Protein AF-A0A7V9PU23-F1 (afdb_monomer_lite)

Sequence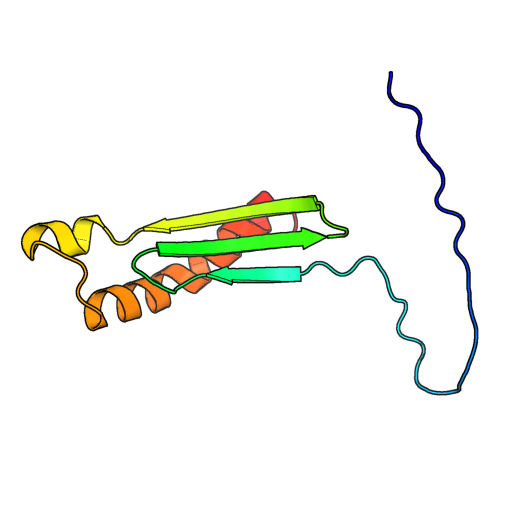 (92 aa):
MVQPRGADRATTSRGSRGTYRVGVAVVLGIETSCDETGVGLVADGVLLGDALASSVDEHVRFGGVIPEIAARAHLEALGPTVDAALADAGLA

pLDDT: mean 80.99, std 20.3, range [31.7, 98.62]

Structure (m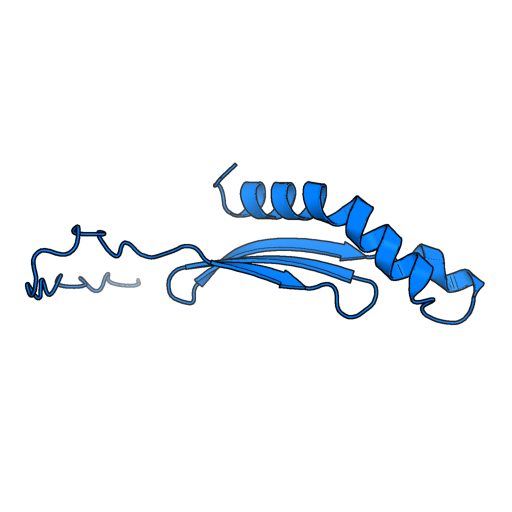mCIF, N/CA/C/O backbone):
data_AF-A0A7V9PU23-F1
#
_entry.id   AF-A0A7V9PU23-F1
#
loop_
_atom_site.group_PDB
_atom_site.id
_atom_site.type_symbol
_atom_site.label_atom_id
_atom_site.label_alt_id
_atom_site.label_comp_id
_atom_site.label_asym_id
_atom_site.label_entity_id
_atom_site.label_seq_id
_atom_site.pdbx_PDB_ins_code
_atom_site.Cartn_x
_atom_site.Cartn_y
_atom_site.Cartn_z
_atom_site.occupancy
_atom_site.B_iso_or_equiv
_atom_site.auth_seq_id
_atom_site.auth_comp_id
_atom_site.auth_asym_id
_atom_site.auth_atom_id
_atom_site.pdbx_PDB_model_num
ATOM 1 N N . MET A 1 1 ? -30.493 11.793 7.737 1.00 37.28 1 MET A N 1
ATOM 2 C CA . MET A 1 1 ? -30.950 11.542 9.120 1.00 37.28 1 MET A CA 1
ATOM 3 C C . MET A 1 1 ? -30.572 10.112 9.470 1.00 37.28 1 MET A C 1
ATOM 5 O O . MET A 1 1 ? -31.295 9.194 9.119 1.00 37.28 1 MET A O 1
ATOM 9 N N . VAL A 1 2 ? -29.387 9.918 10.046 1.00 33.91 2 VAL A N 1
ATOM 10 C CA . VAL A 1 2 ? -28.891 8.604 10.479 1.00 33.91 2 VAL A CA 1
ATOM 11 C C . VAL A 1 2 ? -28.771 8.683 11.994 1.00 33.91 2 VAL A C 1
ATOM 13 O O . VAL A 1 2 ? -28.059 9.536 12.513 1.00 33.91 2 VAL A O 1
ATOM 16 N N . GLN A 1 3 ? -29.566 7.877 12.693 1.00 31.70 3 GLN A N 1
ATOM 17 C CA . GLN A 1 3 ? -29.553 7.801 14.152 1.00 31.70 3 GLN A CA 1
ATOM 18 C C . GLN A 1 3 ? -28.329 7.004 14.629 1.00 31.70 3 GLN A C 1
ATOM 20 O O . GLN A 1 3 ? -27.954 6.032 13.968 1.00 31.70 3 GLN A O 1
ATOM 25 N N . PRO A 1 4 ? -27.730 7.350 15.782 1.00 38.94 4 PRO A N 1
ATOM 26 C CA . PRO A 1 4 ? -26.625 6.585 16.337 1.00 38.94 4 PRO A CA 1
ATOM 27 C C . PRO A 1 4 ? -27.156 5.299 16.984 1.00 38.94 4 PRO A C 1
ATOM 29 O O . PRO A 1 4 ? -28.151 5.324 17.710 1.00 38.94 4 PRO A O 1
ATOM 32 N N . ARG A 1 5 ? -26.481 4.167 16.755 1.00 41.75 5 ARG A N 1
ATOM 33 C CA . ARG A 1 5 ? -26.678 2.953 17.557 1.00 41.75 5 ARG A CA 1
ATOM 34 C C . ARG A 1 5 ? -25.600 2.911 18.632 1.00 41.75 5 ARG A C 1
ATOM 36 O O . ARG A 1 5 ? -24.417 2.838 18.322 1.00 41.75 5 ARG A O 1
ATOM 43 N N . GLY A 1 6 ? -26.027 2.988 19.889 1.00 42.75 6 GLY A N 1
ATOM 44 C CA . GLY A 1 6 ? -25.167 2.738 21.037 1.00 42.75 6 GLY A CA 1
ATOM 45 C C . GLY A 1 6 ? -24.685 1.290 21.030 1.00 42.75 6 GLY A C 1
ATOM 46 O O . GLY A 1 6 ? -25.491 0.369 20.902 1.00 42.75 6 GLY A O 1
ATOM 47 N N . ALA A 1 7 ? -23.376 1.102 21.164 1.00 49.41 7 ALA A N 1
ATOM 48 C CA . ALA A 1 7 ? -22.777 -0.191 21.449 1.00 49.41 7 ALA A CA 1
ATOM 49 C C . ALA A 1 7 ? -22.548 -0.285 22.962 1.00 49.41 7 ALA A C 1
ATOM 51 O O . ALA A 1 7 ? -21.649 0.350 23.519 1.00 49.41 7 ALA A O 1
ATOM 52 N N . ASP A 1 8 ? -23.422 -1.040 23.621 1.00 42.25 8 ASP A N 1
ATOM 53 C CA . ASP A 1 8 ? -23.293 -1.428 25.019 1.00 42.25 8 ASP A CA 1
ATOM 54 C C . ASP A 1 8 ? -22.047 -2.316 25.195 1.00 42.25 8 ASP A C 1
ATOM 56 O O . ASP A 1 8 ? -21.824 -3.271 24.445 1.00 42.25 8 ASP A O 1
ATOM 60 N N . ARG A 1 9 ? -21.185 -1.956 26.149 1.00 50.25 9 ARG A N 1
ATOM 61 C CA . ARG A 1 9 ? -19.879 -2.591 26.369 1.00 50.25 9 ARG A CA 1
ATOM 62 C C . ARG A 1 9 ? -20.045 -3.804 27.278 1.00 50.25 9 ARG A C 1
ATOM 64 O O . ARG A 1 9 ? -19.997 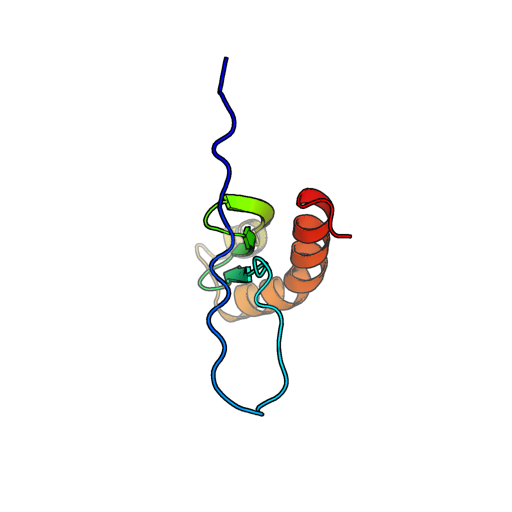-3.678 28.501 1.00 50.25 9 ARG A O 1
ATOM 71 N N . ALA A 1 10 ? -20.142 -4.995 26.694 1.00 43.28 10 ALA A N 1
ATOM 72 C CA . ALA A 1 10 ? -20.063 -6.238 27.453 1.00 43.28 10 ALA A CA 1
ATOM 73 C C . ALA A 1 10 ? -18.630 -6.460 27.984 1.00 43.28 10 ALA A C 1
ATOM 75 O O . ALA A 1 10 ? -17.717 -6.843 27.255 1.00 43.28 10 ALA A O 1
ATOM 76 N N . THR A 1 11 ? -18.430 -6.214 29.280 1.00 49.97 11 THR A N 1
ATOM 77 C CA . THR A 1 11 ? -17.216 -6.588 30.017 1.00 49.97 11 THR A CA 1
ATOM 78 C C . THR A 1 11 ? -17.339 -8.046 30.455 1.00 49.97 11 THR A C 1
ATOM 80 O O . THR A 1 11 ? -18.089 -8.351 31.378 1.00 49.97 11 THR A O 1
ATOM 83 N N . THR A 1 12 ? -16.592 -8.959 29.833 1.00 47.06 12 THR A N 1
ATOM 84 C CA . THR A 1 12 ? -16.417 -10.326 30.350 1.00 47.06 12 THR A CA 1
ATOM 85 C C . THR A 1 12 ? -15.053 -10.461 31.015 1.00 47.06 12 THR A C 1
ATOM 87 O O . THR A 1 12 ? -14.017 -10.481 30.355 1.00 47.06 12 THR A O 1
ATOM 90 N N . SER A 1 13 ? -15.054 -10.563 32.343 1.00 60.78 13 SER A N 1
ATOM 91 C CA . SER A 1 13 ? -13.879 -10.838 33.167 1.00 60.78 13 SER A CA 1
ATOM 92 C C . SER A 1 13 ? -13.551 -12.335 33.191 1.00 60.78 13 SER A C 1
ATOM 94 O O . SER A 1 13 ? -14.370 -13.132 33.663 1.00 60.78 13 SER A O 1
ATOM 96 N N . ARG A 1 14 ? -12.339 -12.732 32.778 1.00 53.66 14 ARG A N 1
ATOM 97 C CA . ARG A 1 14 ? -11.739 -14.000 33.230 1.00 53.66 14 ARG A CA 1
ATOM 98 C C . ARG A 1 14 ? -10.204 -14.018 33.084 1.00 53.66 14 ARG A C 1
ATOM 100 O O . ARG A 1 14 ? -9.689 -14.096 31.977 1.00 53.66 14 ARG A O 1
ATOM 107 N N . GLY A 1 15 ? -9.499 -14.035 34.224 1.00 48.62 15 GLY A N 1
ATOM 108 C CA . GLY A 1 15 ? -8.090 -14.450 34.359 1.00 48.62 15 GLY A CA 1
ATOM 109 C C . GLY A 1 15 ? -7.064 -13.324 34.551 1.00 48.62 15 GLY A C 1
ATOM 110 O O . GLY A 1 15 ? -7.038 -12.367 33.792 1.00 48.62 15 GLY A O 1
ATOM 111 N N . SER A 1 16 ? -6.171 -13.475 35.535 1.00 59.25 16 SER A N 1
ATOM 112 C CA . SER A 1 16 ? -5.073 -12.564 35.915 1.00 59.25 16 SER A CA 1
ATOM 113 C C . SER A 1 16 ? -3.903 -12.492 34.913 1.00 59.25 16 SER A C 1
ATOM 115 O O . SER A 1 16 ? -2.750 -12.306 35.298 1.00 59.25 16 SER A O 1
ATOM 117 N N . ARG A 1 17 ? -4.179 -12.623 33.613 1.00 60.41 17 ARG A N 1
ATOM 118 C CA . ARG A 1 17 ? -3.241 -12.243 32.550 1.00 60.41 17 ARG A CA 1
ATOM 119 C C . ARG A 1 17 ? -3.533 -10.786 32.205 1.00 60.41 17 ARG A C 1
ATOM 121 O O . ARG A 1 17 ? -4.698 -10.446 32.035 1.00 60.41 17 ARG A O 1
ATOM 128 N N . GLY A 1 18 ? -2.498 -9.942 32.197 1.00 56.03 18 GLY A N 1
ATOM 129 C CA . GLY A 1 18 ? -2.598 -8.480 32.105 1.00 56.03 18 GLY A CA 1
ATOM 130 C C . GLY A 1 18 ? -3.737 -7.998 31.204 1.00 56.03 18 GLY A C 1
ATOM 131 O O . GLY A 1 18 ? -3.864 -8.422 30.058 1.00 56.03 18 GLY A O 1
ATOM 132 N N . THR A 1 19 ? -4.594 -7.140 31.752 1.00 54.03 19 THR A N 1
ATOM 133 C CA . THR A 1 19 ? -5.784 -6.624 31.077 1.00 54.03 19 THR A CA 1
ATOM 134 C C . THR A 1 19 ? -5.377 -5.703 29.928 1.00 54.03 19 THR A C 1
ATOM 136 O O . THR A 1 19 ? -5.219 -4.499 30.124 1.00 54.03 19 THR A O 1
ATOM 139 N N . TYR A 1 20 ? -5.218 -6.245 28.722 1.00 62.06 20 TYR A N 1
ATOM 140 C CA . TYR A 1 20 ? -5.241 -5.425 27.517 1.00 62.06 20 TYR A CA 1
ATOM 141 C C . TYR A 1 20 ? -6.690 -5.010 27.275 1.00 62.06 20 TYR A C 1
ATOM 143 O O . TYR A 1 20 ? -7.571 -5.849 27.077 1.00 62.06 20 TYR A O 1
ATOM 151 N N . ARG A 1 21 ? -6.961 -3.703 27.333 1.00 64.81 21 ARG A N 1
ATOM 152 C CA . ARG A 1 21 ? -8.209 -3.164 26.793 1.00 64.81 21 ARG A CA 1
ATOM 153 C C . ARG A 1 21 ? -8.191 -3.449 25.298 1.00 64.81 21 ARG A C 1
ATOM 155 O O . ARG A 1 21 ? -7.373 -2.870 24.592 1.00 64.81 21 ARG A O 1
ATOM 162 N N . VAL A 1 22 ? -9.082 -4.316 24.825 1.00 61.69 22 VAL A N 1
ATOM 163 C CA . VAL A 1 22 ? -9.333 -4.447 23.387 1.00 61.69 22 VAL A CA 1
ATOM 164 C C . VAL A 1 22 ? -10.145 -3.218 22.984 1.00 61.69 22 VAL A C 1
ATOM 166 O O . VAL A 1 22 ? -11.373 -3.227 22.987 1.00 61.69 22 VAL A O 1
ATOM 169 N N . GLY A 1 23 ? -9.447 -2.099 22.781 1.00 73.56 23 GLY A N 1
ATOM 170 C CA . GLY A 1 23 ? -9.979 -1.007 21.975 1.00 73.56 23 GLY A CA 1
ATOM 171 C C . GLY A 1 23 ? -10.155 -1.487 20.536 1.00 73.56 23 GLY A C 1
ATOM 172 O O . GLY A 1 23 ? -9.647 -2.549 20.170 1.00 73.56 23 GLY A O 1
ATOM 173 N N . VAL A 1 24 ? -10.872 -0.718 19.718 1.00 83.56 24 VAL A N 1
ATOM 174 C CA . VAL A 1 24 ? -10.897 -0.984 18.277 1.00 83.56 24 VAL A CA 1
ATOM 175 C C . VAL A 1 24 ? -9.459 -0.855 17.775 1.00 83.56 24 VAL A C 1
ATOM 177 O O . VAL A 1 24 ? -8.876 0.226 17.839 1.00 83.56 24 VAL A O 1
ATOM 180 N N . ALA A 1 25 ? -8.864 -1.975 17.371 1.00 91.44 25 ALA A N 1
ATOM 181 C CA . ALA A 1 25 ? -7.511 -1.994 16.846 1.00 91.44 25 ALA A CA 1
ATOM 182 C C . ALA A 1 25 ? -7.520 -1.433 15.424 1.00 91.44 25 ALA A C 1
ATOM 184 O O . ALA A 1 25 ? -8.356 -1.824 14.608 1.00 91.44 25 ALA A O 1
ATOM 185 N N . VAL A 1 26 ? -6.576 -0.540 15.140 1.00 95.75 26 VAL A N 1
ATOM 186 C CA . VAL A 1 26 ? -6.258 -0.146 13.769 1.00 95.75 26 VAL A CA 1
ATOM 187 C C . VAL A 1 26 ? -5.318 -1.202 13.195 1.00 95.75 26 VAL A C 1
ATOM 189 O O . VAL A 1 26 ? -4.311 -1.547 13.814 1.00 95.75 26 VAL A O 1
ATOM 192 N N . VAL A 1 27 ? -5.664 -1.732 12.029 1.00 97.12 27 VAL A N 1
ATOM 193 C CA . VAL A 1 27 ? -4.875 -2.704 11.275 1.00 97.12 27 VAL A CA 1
ATOM 194 C C . VAL A 1 27 ? -4.216 -1.984 10.108 1.00 97.12 27 VAL A C 1
ATOM 196 O O . VAL A 1 27 ? -4.910 -1.361 9.312 1.00 97.12 27 VAL A O 1
ATOM 199 N N . LEU A 1 28 ? -2.893 -2.096 10.001 1.00 97.81 28 LEU A N 1
ATOM 200 C CA . LEU A 1 28 ? -2.114 -1.652 8.845 1.00 97.81 28 LEU A CA 1
ATOM 201 C C . LEU A 1 28 ? -1.954 -2.826 7.870 1.00 97.81 28 LEU A C 1
ATOM 203 O O . LEU A 1 28 ? -1.359 -3.845 8.223 1.00 97.81 28 LEU A O 1
ATOM 207 N N . GLY A 1 29 ? -2.489 -2.687 6.662 1.00 98.06 29 GLY A N 1
ATOM 208 C CA . GLY A 1 29 ? -2.260 -3.592 5.540 1.00 98.06 29 GLY A CA 1
ATOM 209 C C . GLY A 1 29 ? -1.182 -3.041 4.611 1.00 98.06 29 GLY A C 1
ATOM 210 O O . GLY A 1 29 ? -1.151 -1.840 4.356 1.00 98.06 29 GLY A O 1
ATOM 211 N N . ILE A 1 30 ? -0.320 -3.923 4.108 1.00 98.19 30 ILE A N 1
ATOM 212 C CA . ILE A 1 30 ? 0.700 -3.620 3.099 1.00 98.19 30 ILE A CA 1
ATOM 213 C C . ILE A 1 30 ? 0.503 -4.599 1.948 1.00 98.19 30 ILE A C 1
ATOM 215 O O . ILE A 1 30 ? 0.338 -5.797 2.191 1.00 98.19 30 ILE A O 1
ATOM 219 N N . GLU A 1 31 ? 0.549 -4.093 0.722 1.00 97.00 31 GLU A N 1
ATOM 220 C CA . GLU A 1 31 ? 0.550 -4.901 -0.490 1.00 97.00 31 GLU A CA 1
ATOM 221 C C . GLU A 1 31 ? 1.711 -4.507 -1.417 1.00 97.00 31 GLU A C 1
ATOM 223 O O . GLU A 1 31 ? 1.888 -3.334 -1.737 1.00 97.00 31 GLU A O 1
ATOM 228 N N . THR A 1 32 ? 2.507 -5.503 -1.811 1.00 95.81 32 THR A N 1
ATOM 229 C CA . THR A 1 32 ? 3.708 -5.429 -2.657 1.00 95.81 32 THR A CA 1
ATOM 230 C C . THR A 1 32 ? 3.881 -6.708 -3.502 1.00 95.81 32 THR A C 1
ATOM 232 O O . THR A 1 32 ? 4.975 -7.274 -3.564 1.00 95.81 32 THR A O 1
ATOM 235 N N . SER A 1 33 ? 2.798 -7.269 -4.055 1.00 93.56 33 SER A N 1
ATOM 236 C CA . SER A 1 33 ? 2.859 -8.534 -4.811 1.00 93.56 33 SER A CA 1
ATOM 237 C C . SER A 1 33 ? 3.341 -8.386 -6.260 1.00 93.56 33 SER A C 1
ATOM 239 O O . SER A 1 33 ? 3.893 -9.347 -6.802 1.00 93.56 33 SER A O 1
ATOM 241 N N . CYS A 1 34 ? 3.131 -7.218 -6.882 1.00 88.81 34 CYS A N 1
ATOM 242 C CA . CYS A 1 34 ? 3.466 -6.947 -8.284 1.00 88.81 34 CYS A CA 1
ATOM 243 C C . CYS A 1 34 ? 4.420 -5.750 -8.433 1.00 88.81 34 CYS A C 1
ATOM 245 O O . CYS A 1 34 ? 5.594 -5.883 -8.114 1.00 88.81 34 CYS A O 1
ATOM 247 N N . ASP A 1 35 ? 3.951 -4.615 -8.951 1.00 89.56 35 ASP A N 1
ATOM 248 C CA . ASP A 1 35 ? 4.736 -3.406 -9.246 1.00 89.56 35 ASP A CA 1
ATOM 249 C C . ASP A 1 35 ? 4.185 -2.153 -8.539 1.00 89.56 35 ASP A C 1
ATOM 251 O O . ASP A 1 35 ? 4.666 -1.032 -8.739 1.00 89.56 35 ASP A O 1
ATOM 255 N N . GLU A 1 36 ? 3.206 -2.352 -7.659 1.00 93.62 36 GLU A N 1
ATOM 256 C CA . GLU A 1 36 ? 2.598 -1.329 -6.817 1.00 93.62 36 GLU A CA 1
ATOM 257 C C . GLU A 1 36 ? 2.920 -1.576 -5.338 1.00 93.62 36 GLU A C 1
ATOM 259 O O . GLU A 1 36 ? 2.933 -2.712 -4.864 1.00 93.62 36 GLU A O 1
ATOM 264 N N . THR A 1 37 ? 3.156 -0.499 -4.594 1.00 97.06 37 THR A N 1
ATOM 265 C CA . THR A 1 37 ? 3.213 -0.499 -3.131 1.00 97.06 37 THR A CA 1
ATOM 266 C C . THR A 1 37 ? 1.954 0.166 -2.608 1.00 97.06 37 THR A C 1
ATOM 268 O O . THR A 1 37 ? 1.797 1.381 -2.726 1.00 97.06 37 THR A O 1
ATOM 271 N N . GLY A 1 38 ? 1.054 -0.634 -2.045 1.00 97.69 38 GLY A N 1
ATOM 272 C CA . GLY A 1 38 ? -0.186 -0.184 -1.425 1.00 97.69 38 GLY A CA 1
ATOM 273 C C . GLY A 1 38 ? -0.119 -0.271 0.095 1.00 97.69 38 GLY A C 1
ATOM 274 O O . GLY A 1 38 ? 0.403 -1.240 0.650 1.00 97.69 38 GLY A O 1
ATOM 275 N N . VAL A 1 39 ? -0.679 0.724 0.776 1.00 98.62 39 VAL A N 1
ATOM 276 C CA . VAL A 1 39 ? -0.854 0.728 2.231 1.00 98.62 39 VAL A CA 1
ATOM 277 C C . VAL A 1 39 ? -2.280 1.146 2.561 1.00 98.62 39 VAL A C 1
ATOM 279 O O . VAL A 1 39 ? -2.792 2.088 1.969 1.00 98.62 39 VAL A O 1
ATOM 282 N N . GLY A 1 40 ? -2.912 0.475 3.524 1.00 98.31 40 GLY A N 1
ATOM 283 C CA . GLY A 1 40 ? -4.240 0.846 4.016 1.00 98.31 40 GLY A CA 1
ATOM 284 C C . GLY A 1 40 ? -4.376 0.652 5.522 1.00 98.31 40 GLY A C 1
ATOM 285 O O . GLY A 1 40 ? -3.866 -0.323 6.075 1.00 98.31 40 GLY A O 1
ATOM 286 N N . LEU A 1 41 ? -5.082 1.561 6.192 1.00 98.44 41 LEU A N 1
ATOM 287 C CA . LEU A 1 41 ? -5.411 1.468 7.615 1.00 98.44 41 LEU A CA 1
ATOM 288 C C . LEU A 1 41 ? -6.899 1.186 7.795 1.00 98.44 41 LEU A C 1
ATOM 290 O O . LEU A 1 41 ? -7.734 1.933 7.299 1.00 98.44 41 LEU A O 1
ATOM 294 N N . VAL A 1 42 ? -7.247 0.131 8.530 1.00 97.88 42 VAL A N 1
ATOM 295 C CA . VAL A 1 42 ? -8.642 -0.282 8.753 1.00 97.88 42 VAL A CA 1
ATOM 296 C C . VAL A 1 42 ? -8.928 -0.428 10.242 1.00 97.88 42 VAL A C 1
ATOM 298 O O . VAL A 1 42 ? -8.146 -1.030 10.972 1.00 97.88 42 VAL A O 1
ATOM 301 N N . ALA A 1 43 ? -10.078 0.059 10.697 1.00 96.12 43 ALA A N 1
ATOM 302 C CA . ALA A 1 43 ? -10.590 -0.186 12.041 1.00 96.12 43 ALA A CA 1
ATOM 303 C C . ALA A 1 43 ? -12.071 -0.558 11.974 1.00 96.12 43 ALA A C 1
ATOM 305 O O . ALA A 1 43 ? -12.857 0.133 11.336 1.00 96.12 43 ALA A O 1
ATOM 306 N N . ASP A 1 44 ? -12.450 -1.661 12.624 1.00 93.88 44 ASP A N 1
ATOM 307 C CA . ASP A 1 44 ? -13.839 -2.155 12.661 1.00 93.88 44 ASP A CA 1
ATOM 308 C C . ASP A 1 44 ? -14.491 -2.290 11.265 1.00 93.88 44 ASP A C 1
ATOM 310 O O . ASP A 1 44 ? -15.654 -1.957 11.052 1.00 93.88 44 ASP A O 1
ATOM 314 N N . GLY A 1 45 ? -13.706 -2.733 10.275 1.00 93.81 45 GLY A N 1
ATOM 315 C CA . GLY A 1 45 ? -14.154 -2.878 8.884 1.00 93.81 45 GLY A CA 1
ATOM 316 C C . GLY A 1 45 ? -14.274 -1.566 8.098 1.00 93.81 45 GLY A C 1
ATOM 317 O O . GLY A 1 45 ? -14.721 -1.593 6.954 1.00 93.81 45 GLY A O 1
ATOM 318 N N . VAL A 1 46 ? -13.869 -0.434 8.677 1.00 96.00 46 VAL A N 1
ATOM 319 C CA . VAL A 1 46 ? -13.853 0.880 8.025 1.00 96.00 46 VAL A CA 1
ATOM 320 C C . VAL A 1 46 ? -12.432 1.227 7.597 1.00 96.00 46 VAL A C 1
ATOM 322 O O . VAL A 1 46 ? -11.519 1.193 8.421 1.00 96.00 46 VAL A O 1
ATOM 325 N N . LEU A 1 47 ? -12.255 1.581 6.322 1.00 97.25 47 LEU A N 1
ATOM 326 C CA . LEU A 1 47 ? -11.010 2.154 5.813 1.00 97.25 47 LEU A CA 1
ATOM 327 C C . LEU A 1 47 ? -10.849 3.573 6.369 1.00 97.25 47 LEU A C 1
ATOM 329 O O . LEU A 1 47 ? -11.727 4.415 6.187 1.00 97.25 47 LEU A O 1
ATOM 333 N N . LEU A 1 48 ? -9.756 3.799 7.089 1.00 97.69 48 LEU A N 1
ATOM 334 C CA . LEU A 1 48 ? -9.420 5.075 7.713 1.00 97.69 48 LEU A CA 1
ATOM 335 C C . LEU A 1 48 ? -8.591 5.955 6.782 1.00 97.69 48 LEU A C 1
ATOM 337 O O . LEU A 1 48 ? -8.810 7.157 6.768 1.00 97.69 48 LEU A O 1
ATOM 341 N N . GLY A 1 49 ? -7.673 5.351 6.029 1.00 97.69 49 GLY A N 1
ATOM 342 C CA . GLY A 1 49 ? -6.855 6.019 5.023 1.00 97.69 49 GLY A CA 1
ATOM 343 C C . GLY A 1 49 ? -6.011 5.018 4.242 1.00 97.69 49 GLY A C 1
ATOM 344 O O . GLY A 1 49 ? -5.780 3.894 4.712 1.00 97.69 49 GLY A O 1
ATOM 345 N N . ASP A 1 50 ? -5.580 5.414 3.051 1.00 98.31 50 ASP A N 1
ATOM 346 C CA . ASP A 1 50 ? -4.776 4.587 2.155 1.00 98.31 50 ASP A CA 1
ATOM 347 C C . ASP A 1 50 ? -3.800 5.410 1.309 1.00 98.31 50 ASP A C 1
ATOM 349 O O . 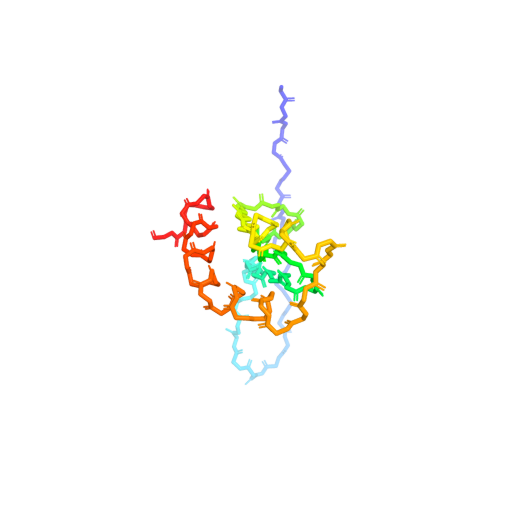ASP A 1 50 ? -3.893 6.631 1.202 1.00 98.31 50 ASP A O 1
ATOM 353 N N . ALA A 1 51 ? -2.812 4.729 0.738 1.00 98.12 51 ALA A N 1
ATOM 354 C CA . ALA A 1 51 ? -1.907 5.310 -0.237 1.00 98.12 51 ALA A CA 1
ATOM 355 C C . ALA A 1 51 ? -1.381 4.236 -1.192 1.00 98.12 51 ALA A C 1
ATOM 357 O O . ALA A 1 51 ? -1.238 3.065 -0.829 1.00 98.12 51 ALA A O 1
ATOM 358 N N . LEU A 1 52 ? -1.040 4.664 -2.408 1.00 96.88 52 LEU A N 1
ATOM 359 C CA . LEU A 1 52 ? -0.498 3.811 -3.460 1.00 96.88 52 LEU A CA 1
ATOM 360 C C . LEU A 1 52 ? 0.690 4.501 -4.140 1.00 96.88 52 LEU A C 1
ATOM 362 O O . LEU A 1 52 ? 0.602 5.665 -4.531 1.00 96.88 52 LEU A O 1
ATOM 366 N N . ALA A 1 53 ? 1.779 3.764 -4.327 1.00 92.31 53 ALA A N 1
ATOM 367 C CA . ALA A 1 53 ? 2.873 4.121 -5.219 1.00 92.31 53 ALA A CA 1
ATOM 368 C C . ALA A 1 53 ? 2.970 3.075 -6.335 1.00 92.31 53 ALA A C 1
ATOM 370 O O . ALA A 1 53 ? 2.867 1.880 -6.070 1.00 92.31 53 ALA A O 1
ATOM 371 N N . SER A 1 54 ? 3.170 3.514 -7.576 1.00 85.19 54 SER A N 1
ATOM 372 C CA . SER A 1 54 ? 3.312 2.629 -8.734 1.00 85.19 54 SER A CA 1
ATOM 373 C C . SER A 1 54 ? 4.673 2.830 -9.382 1.00 85.19 54 SER A C 1
ATOM 375 O O . SER A 1 54 ? 5.128 3.964 -9.529 1.00 85.19 54 SER A O 1
ATOM 377 N N . SER A 1 55 ? 5.301 1.726 -9.783 1.00 75.62 55 SER A N 1
ATOM 378 C CA . SER A 1 55 ? 6.572 1.726 -10.511 1.00 75.62 55 SER A CA 1
ATOM 379 C C . SER A 1 55 ? 6.407 1.492 -12.016 1.00 75.62 55 SER A C 1
ATOM 381 O O . SER A 1 55 ? 7.410 1.430 -12.717 1.00 75.62 55 SER A O 1
ATOM 383 N N . VAL A 1 56 ? 5.172 1.425 -12.546 1.00 70.62 56 VAL A N 1
ATOM 384 C CA . VAL A 1 56 ? 4.854 1.065 -13.951 1.00 70.62 56 VAL A CA 1
ATOM 385 C C . VAL A 1 56 ? 5.784 1.736 -14.974 1.00 70.62 56 VAL A C 1
ATOM 387 O O . VAL A 1 56 ? 6.295 1.066 -15.877 1.00 70.62 56 VAL A O 1
ATOM 390 N N . ASP A 1 57 ? 6.068 3.033 -14.815 1.00 66.25 57 ASP A N 1
ATOM 391 C CA . ASP A 1 57 ? 6.912 3.819 -15.729 1.00 66.25 57 ASP A CA 1
ATOM 392 C C . ASP A 1 57 ? 8.372 3.327 -15.823 1.00 66.25 57 ASP A C 1
ATOM 394 O O . ASP A 1 57 ? 9.032 3.500 -16.856 1.00 66.25 57 ASP A O 1
ATOM 398 N N . GLU A 1 58 ? 8.884 2.657 -14.791 1.00 64.62 58 GLU A N 1
ATOM 399 C CA . GLU A 1 58 ? 10.230 2.069 -14.770 1.00 64.62 58 GLU A CA 1
ATOM 400 C C . GLU A 1 58 ? 10.333 0.826 -15.667 1.00 64.62 58 GLU A C 1
ATOM 402 O O . GLU A 1 58 ? 11.413 0.480 -16.156 1.00 64.62 58 GLU A O 1
ATOM 407 N N . HIS A 1 59 ? 9.194 0.200 -15.966 1.00 60.62 59 HIS A N 1
ATOM 408 C CA . HIS A 1 59 ? 9.098 -1.077 -16.666 1.00 60.62 59 HIS A CA 1
ATOM 409 C C . HIS A 1 59 ? 8.631 -0.952 -18.123 1.00 60.62 59 HIS A C 1
ATOM 411 O O . HIS A 1 59 ? 8.870 -1.861 -18.925 1.00 60.62 59 HIS A O 1
ATOM 417 N N . VAL A 1 60 ? 8.045 0.191 -18.514 1.00 62.59 60 VAL A N 1
ATOM 418 C CA . VAL A 1 60 ? 7.523 0.447 -19.877 1.00 62.59 60 VAL A CA 1
ATOM 419 C C . VAL A 1 60 ? 8.569 0.174 -20.965 1.00 62.59 60 VAL A C 1
ATOM 421 O O . VAL A 1 60 ? 8.244 -0.325 -22.041 1.00 62.59 60 VAL A O 1
ATOM 424 N N . ARG A 1 61 ? 9.850 0.440 -20.684 1.00 65.00 61 ARG A N 1
ATOM 425 C CA . ARG A 1 61 ? 10.955 0.230 -21.637 1.00 65.00 61 ARG A CA 1
ATOM 426 C C . ARG A 1 61 ? 11.318 -1.239 -21.870 1.00 65.00 61 ARG A C 1
ATOM 428 O O . ARG A 1 61 ? 11.996 -1.532 -22.851 1.00 65.00 61 ARG A O 1
ATOM 435 N N . PHE A 1 62 ? 10.875 -2.146 -21.003 1.00 69.38 62 PHE A N 1
ATOM 436 C CA . PHE A 1 62 ? 11.248 -3.562 -21.031 1.00 69.38 62 PHE A CA 1
ATOM 437 C C . PHE A 1 62 ? 10.113 -4.488 -21.489 1.00 69.38 62 PHE A C 1
ATOM 439 O O . PHE A 1 62 ? 10.329 -5.688 -21.637 1.00 69.38 62 PHE A O 1
ATOM 446 N N . GLY A 1 63 ? 8.921 -3.943 -21.760 1.00 76.19 63 GLY A N 1
ATOM 447 C CA . GLY A 1 63 ? 7.773 -4.717 -22.242 1.00 76.19 63 GLY A CA 1
ATOM 448 C C . GLY A 1 63 ? 7.094 -5.579 -21.172 1.00 76.19 63 GLY A C 1
ATOM 449 O O . GLY A 1 63 ? 6.345 -6.488 -21.523 1.00 76.19 63 GLY A O 1
ATOM 450 N N . GLY A 1 64 ? 7.348 -5.312 -19.887 1.00 81.56 64 GLY A N 1
ATOM 451 C CA . GLY A 1 64 ? 6.744 -6.021 -18.760 1.00 81.56 64 GLY A CA 1
ATOM 452 C C . GLY A 1 64 ? 7.472 -5.772 -17.436 1.00 81.56 64 GLY A C 1
ATOM 453 O O . GLY A 1 64 ? 8.547 -5.170 -17.407 1.00 81.56 64 GLY A O 1
ATOM 454 N N . VAL A 1 65 ? 6.881 -6.255 -16.338 1.00 83.94 65 VAL A N 1
ATOM 455 C CA . VAL A 1 65 ? 7.446 -6.127 -14.986 1.00 83.94 65 VAL A CA 1
ATOM 456 C C . VAL A 1 65 ? 8.726 -6.960 -14.864 1.00 83.94 65 VAL A C 1
ATOM 458 O O . VAL A 1 65 ? 8.779 -8.122 -15.266 1.00 83.94 65 VAL A O 1
ATOM 461 N N . ILE A 1 66 ? 9.765 -6.364 -14.278 1.00 90.00 66 ILE A N 1
ATOM 462 C CA . ILE A 1 66 ? 11.036 -7.024 -13.967 1.00 90.00 66 ILE A CA 1
ATOM 463 C C . ILE A 1 66 ? 11.084 -7.202 -12.447 1.00 90.00 66 ILE A C 1
ATOM 465 O O . ILE A 1 66 ? 11.176 -6.188 -11.755 1.00 90.00 66 ILE A O 1
ATOM 469 N N . PRO A 1 67 ? 11.073 -8.442 -11.917 1.00 88.62 67 PRO A N 1
ATOM 470 C CA . PRO A 1 67 ? 10.928 -8.675 -10.478 1.00 88.62 67 PRO A CA 1
ATOM 471 C C . PRO A 1 67 ? 11.939 -7.928 -9.600 1.00 88.62 67 PRO A C 1
ATOM 473 O O . PRO A 1 67 ? 11.566 -7.379 -8.574 1.00 88.62 67 PRO A O 1
ATOM 476 N N . GLU A 1 68 ? 13.206 -7.853 -10.018 1.00 92.25 68 GLU A N 1
ATOM 477 C CA . GLU A 1 68 ? 14.252 -7.149 -9.257 1.00 92.25 68 GLU A CA 1
ATOM 478 C C . GLU A 1 68 ? 14.028 -5.629 -9.197 1.00 92.25 68 GLU A C 1
ATOM 480 O O . GLU A 1 68 ? 14.306 -5.007 -8.174 1.00 92.25 68 GLU A O 1
ATOM 485 N N . ILE A 1 69 ? 13.528 -5.022 -10.278 1.00 89.25 69 ILE A N 1
ATOM 486 C CA . ILE A 1 69 ? 13.258 -3.577 -10.307 1.00 89.25 69 ILE A CA 1
ATOM 487 C C . ILE A 1 69 ? 12.040 -3.272 -9.432 1.00 89.25 69 ILE A C 1
ATOM 489 O O . ILE A 1 69 ? 12.129 -2.409 -8.566 1.00 89.25 69 ILE A O 1
ATOM 493 N N . ALA A 1 70 ? 10.965 -4.054 -9.566 1.00 90.00 70 ALA A N 1
ATOM 494 C CA . ALA A 1 70 ? 9.762 -3.892 -8.752 1.00 90.00 70 ALA A CA 1
ATOM 495 C C . ALA A 1 70 ? 10.061 -4.065 -7.252 1.00 90.00 70 ALA A C 1
ATOM 497 O O . ALA A 1 70 ? 9.681 -3.230 -6.435 1.00 90.00 70 ALA A O 1
ATOM 498 N N . ALA A 1 71 ? 10.843 -5.089 -6.884 1.00 92.38 71 ALA A N 1
ATOM 499 C CA . ALA A 1 71 ? 11.258 -5.310 -5.500 1.00 92.38 71 ALA A CA 1
ATOM 500 C C . ALA A 1 71 ? 12.034 -4.117 -4.919 1.00 92.38 71 ALA A C 1
ATOM 502 O O . ALA A 1 71 ? 11.827 -3.749 -3.760 1.00 92.38 71 ALA A O 1
ATOM 503 N N . ARG A 1 72 ? 12.915 -3.491 -5.710 1.00 93.75 72 ARG A N 1
ATOM 504 C CA . ARG A 1 72 ? 13.654 -2.300 -5.276 1.00 93.75 72 ARG A CA 1
ATOM 505 C C . ARG A 1 72 ? 12.750 -1.080 -5.158 1.00 93.75 72 ARG A C 1
ATOM 507 O O . ARG A 1 72 ? 12.825 -0.393 -4.142 1.00 93.75 72 ARG A O 1
ATOM 514 N N . ALA A 1 73 ? 11.868 -0.864 -6.130 1.00 92.88 73 ALA A N 1
ATOM 515 C CA . ALA A 1 73 ? 10.891 0.214 -6.083 1.00 92.88 73 ALA A CA 1
ATOM 516 C C . ALA A 1 73 ? 10.000 0.107 -4.832 1.00 92.88 73 ALA A C 1
ATOM 518 O O . ALA A 1 73 ? 9.763 1.110 -4.162 1.00 92.88 73 ALA A O 1
ATOM 519 N N . HIS A 1 74 ? 9.599 -1.107 -4.431 1.00 95.75 74 HIS A N 1
ATOM 520 C CA . HIS A 1 74 ? 8.857 -1.309 -3.184 1.00 95.75 74 HIS A CA 1
ATOM 521 C C . HIS A 1 74 ? 9.631 -0.871 -1.937 1.00 95.75 74 HIS A C 1
ATOM 523 O O . HIS A 1 74 ? 9.051 -0.248 -1.050 1.00 95.75 74 HIS A O 1
ATOM 529 N N . LEU A 1 75 ? 10.931 -1.181 -1.848 1.00 95.81 75 LEU A N 1
ATOM 530 C CA . LEU A 1 75 ? 11.763 -0.776 -0.707 1.00 95.81 75 LEU A CA 1
ATOM 531 C C . LEU A 1 75 ? 11.888 0.746 -0.598 1.00 95.81 75 LEU A C 1
ATOM 533 O O . LEU A 1 75 ? 11.897 1.282 0.509 1.00 95.81 75 LEU A O 1
ATOM 537 N N . GLU A 1 76 ? 11.982 1.428 -1.736 1.00 95.44 76 GLU A N 1
ATOM 538 C CA . GLU A 1 76 ? 12.079 2.886 -1.801 1.00 95.44 76 GLU A CA 1
ATOM 539 C C . GLU A 1 76 ? 10.734 3.560 -1.485 1.00 95.44 76 GLU A C 1
ATOM 541 O O . GLU A 1 76 ? 10.700 4.569 -0.777 1.00 95.44 76 GLU A O 1
ATOM 546 N N . ALA A 1 77 ? 9.624 2.980 -1.950 1.00 96.12 77 ALA A N 1
ATOM 547 C CA . ALA A 1 77 ? 8.284 3.534 -1.781 1.00 96.12 77 ALA A CA 1
ATOM 548 C C . ALA A 1 77 ? 7.666 3.281 -0.397 1.00 96.12 77 ALA A C 1
ATOM 550 O O . ALA A 1 77 ? 6.879 4.103 0.068 1.00 96.12 77 ALA A O 1
ATOM 551 N N . LEU A 1 78 ? 8.014 2.183 0.287 1.00 97.50 78 LEU A N 1
ATOM 552 C CA . LEU A 1 78 ? 7.277 1.715 1.469 1.00 97.50 78 LEU A CA 1
ATOM 553 C C . LEU A 1 78 ? 7.129 2.767 2.575 1.00 97.50 78 LEU A C 1
ATOM 555 O O . LEU A 1 78 ? 6.018 2.995 3.046 1.00 97.50 78 LEU A O 1
ATOM 559 N N . GLY A 1 79 ? 8.227 3.401 2.995 1.00 97.94 79 GLY A N 1
ATOM 560 C CA . GLY A 1 79 ? 8.196 4.435 4.039 1.00 97.94 79 GLY A CA 1
ATOM 561 C C . GLY A 1 79 ? 7.275 5.605 3.666 1.00 97.94 79 GLY A C 1
ATOM 562 O O . GLY A 1 79 ? 6.287 5.830 4.364 1.00 97.94 79 GLY A O 1
ATOM 563 N N . PRO A 1 80 ? 7.530 6.289 2.533 1.00 98.00 80 PRO A N 1
ATOM 564 C CA . PRO A 1 80 ? 6.666 7.360 2.038 1.00 98.00 80 PRO A CA 1
ATOM 565 C C . PRO A 1 80 ? 5.188 6.971 1.894 1.00 98.00 80 PRO A C 1
ATOM 567 O O . PRO A 1 80 ? 4.314 7.773 2.219 1.00 98.00 80 PRO A O 1
ATOM 570 N N . THR A 1 81 ? 4.884 5.754 1.429 1.00 98.19 81 THR A N 1
ATOM 571 C CA . THR A 1 81 ? 3.498 5.285 1.284 1.00 98.19 81 THR A CA 1
ATOM 572 C C . THR A 1 81 ? 2.831 5.060 2.643 1.00 98.19 81 THR A C 1
ATOM 574 O O . THR A 1 81 ? 1.667 5.417 2.813 1.00 98.19 81 THR A O 1
ATOM 577 N N . VAL A 1 82 ? 3.553 4.528 3.636 1.00 98.44 82 VAL A N 1
ATOM 578 C CA . VAL A 1 82 ? 3.036 4.405 5.009 1.00 98.44 82 VAL A CA 1
ATOM 579 C C . VAL A 1 82 ? 2.752 5.780 5.609 1.00 98.44 82 VAL A C 1
ATOM 581 O O . VAL A 1 82 ? 1.670 5.985 6.158 1.00 98.44 82 VAL A O 1
ATOM 584 N N . ASP A 1 83 ? 3.681 6.726 5.466 1.00 98.38 83 ASP A N 1
ATOM 585 C CA . ASP A 1 83 ? 3.516 8.089 5.981 1.00 98.38 83 ASP A CA 1
ATOM 586 C C . ASP A 1 83 ? 2.310 8.790 5.337 1.00 98.38 83 ASP A C 1
ATOM 588 O O . ASP A 1 83 ? 1.513 9.427 6.029 1.00 98.38 83 ASP A O 1
ATOM 592 N N . ALA A 1 84 ? 2.128 8.627 4.023 1.00 98.19 84 ALA A N 1
ATOM 593 C CA . ALA A 1 84 ? 0.979 9.167 3.302 1.00 98.19 84 ALA A CA 1
ATOM 594 C C . ALA A 1 84 ? -0.349 8.569 3.794 1.00 98.19 84 ALA A C 1
ATOM 596 O O . ALA A 1 84 ? -1.286 9.318 4.061 1.00 98.19 84 ALA A O 1
ATOM 597 N N . ALA A 1 85 ? -0.418 7.247 3.981 1.00 98.25 85 ALA A N 1
ATOM 598 C CA . ALA A 1 85 ? -1.625 6.583 4.469 1.00 98.25 85 ALA A CA 1
ATOM 599 C C . ALA A 1 85 ? -1.957 6.975 5.924 1.00 98.25 85 ALA A C 1
ATOM 601 O O . ALA A 1 85 ? -3.125 7.144 6.274 1.00 98.25 85 ALA A O 1
ATOM 602 N N . LEU A 1 86 ? -0.942 7.165 6.779 1.00 98.38 86 LEU A N 1
ATOM 603 C CA . LEU A 1 86 ? -1.122 7.673 8.145 1.00 98.38 86 LEU A CA 1
ATOM 604 C C . LEU A 1 86 ? -1.638 9.114 8.158 1.00 98.38 86 LEU A C 1
ATOM 606 O O . LEU A 1 86 ? -2.524 9.436 8.952 1.00 98.38 86 LEU A O 1
ATOM 610 N N . ALA A 1 87 ? -1.106 9.971 7.285 1.00 98.12 87 ALA A N 1
ATOM 611 C CA . ALA A 1 87 ? -1.565 11.346 7.144 1.00 98.12 87 ALA A CA 1
ATOM 612 C C . ALA A 1 87 ? -3.017 11.409 6.644 1.00 98.12 87 ALA A C 1
ATOM 614 O O . ALA A 1 87 ? -3.816 12.151 7.216 1.00 98.12 87 ALA A O 1
ATOM 615 N N . ASP A 1 88 ? -3.371 10.598 5.642 1.00 97.94 88 ASP A N 1
ATOM 616 C CA . ASP A 1 88 ? -4.738 10.483 5.118 1.00 97.94 88 ASP A CA 1
ATOM 617 C C . ASP A 1 88 ? -5.723 9.990 6.194 1.00 97.94 88 ASP A C 1
ATOM 619 O O . ASP A 1 88 ? -6.795 10.563 6.383 1.00 97.94 88 ASP A O 1
ATOM 623 N N . ALA A 1 89 ? -5.298 9.023 7.014 1.00 96.75 89 ALA A N 1
ATOM 624 C CA . ALA A 1 89 ? -6.070 8.532 8.155 1.00 96.75 89 ALA A CA 1
ATOM 625 C C . ALA A 1 89 ? -6.171 9.520 9.337 1.00 96.75 89 ALA A C 1
ATOM 627 O O . ALA A 1 89 ? -6.875 9.238 10.311 1.00 96.75 89 ALA A O 1
ATOM 628 N N . GLY A 1 90 ? -5.462 10.655 9.297 1.00 96.69 90 GLY A N 1
ATOM 629 C CA . GLY A 1 90 ? -5.400 11.620 10.399 1.00 96.69 90 GLY A CA 1
ATOM 630 C C . GLY A 1 90 ? -4.666 11.096 11.640 1.00 96.69 90 GLY A C 1
ATOM 631 O O . GLY A 1 90 ? -5.017 11.466 12.762 1.00 96.69 90 GLY A O 1
ATOM 632 N N . LEU A 1 91 ? -3.684 10.208 11.448 1.00 93.00 91 LEU A N 1
ATOM 633 C CA . LEU A 1 91 ? -2.925 9.513 12.497 1.00 93.00 91 LEU A CA 1
ATOM 634 C C . LEU A 1 91 ? -1.416 9.835 12.490 1.00 93.00 91 LEU A C 1
ATOM 636 O O . LEU A 1 91 ? -0.666 9.182 13.218 1.00 93.00 91 LEU A O 1
ATOM 640 N N . ALA A 1 92 ? -0.985 10.801 11.671 1.00 81.31 92 ALA A N 1
ATOM 641 C CA . ALA A 1 92 ? 0.401 11.272 11.572 1.00 81.31 92 ALA A CA 1
ATOM 642 C C . ALA A 1 92 ? 0.798 12.245 12.697 1.00 81.31 92 ALA A C 1
ATOM 644 O O . ALA A 1 92 ? -0.056 13.061 13.121 1.00 81.31 92 ALA A O 1
#

Secondary structure (DSSP, 8-state):
--PPPP---------SS--------EEEEEE-SSSEEEEEEEETTEEEEEEEEE-HHHHGGGTS--HHHHHHHHHHHHHHHHHHHHHHTT--

Foldseek 3Di:
DDDDDDDDDDDDDDDPDDDDDPDFDWDWDWDQPFFKTKIWIDTPNDTLFIFMDGPVVVCPVPVGGDVVVSVVVNVVCVVVRVVRRCVSSVND

Radius of gyration: 19.45 Å; chains: 1; bounding box: 45×26×58 Å

=== Feature glossary ===
Legend for the data blocks above and below:

— What the protein is —

Sequence gives the chain of amino acids in standard one-letter code (A=alanine, C=cysteine, …, Y=tyrosine), read N→C. It is the only feature that is directly encoded by the gene; all structural features are derived from the folded form of this sequence.

The annotation block draws on four external resources. InterPro: which protein families and domains the sequence belongs to. GO: standardized terms for what the protein does, what process it participates in, and where in the cell it acts. CATH: which structural fold it has in the 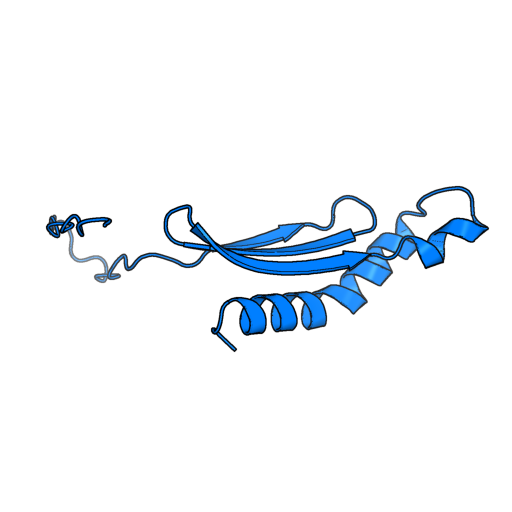CATH hierarchy. Organism: the species of origin.

— Where its atoms are —

Atomic coordinates in PDBx/mmCIF format — the same representation the Protein Data Bank distributes. Each line of the _atom_site loop places one backbone atom in Cartesian space (units: ångströms, origin: arbitrary).

Six rendered views show the 3D structure from the faces of a cube — i.e. along ±x, ±y, ±z. Rendering representation is drawn randomly per protein from cartoon (secondary-structure ribbons), sticks (backbone bonds), or molecular surface; coloring is either N→C rainbow (blue at the N-terminus through red at the C-terminus) or one color per chain.

— Local backbone conformation —

DSSP 8-state secondary structure assigns each residue one of H (α-helix), G (3₁₀-helix), I (π-helix), E (extended β-strand), B (isolated β-bridge), T (hydrogen-bonded turn), S (bend), or '-' (coil). The assignment is computed from backbone hydrogen-bond geometry via the Kabsch–Sander algorithm.

P-SEA three-state annotation labels each residue as helix, strand, or coil based purely on the geometry of the Cα trace. It serves as a fallback when the full backbone (and thus DSSP) is unavailable.

φ (phi) and ψ (psi) are the two rotatable backbone dihedrals per residue: φ is the C(i-1)–N–Cα–C torsion, ψ is the N–Cα–C–N(i+1) torsion, both in degrees on (−180°, 180°]. α-helical residues cluster near (−60°, −45°); β-strand residues near (−120°, +130°). A Ramachandran plot is simply a scatter of (φ, ψ) for every residue.

— Global shape and packing —

Radius of gyration (Rg) is the root-mean-square distance of Cα atoms from their centroid — a single number for overall size and compactness. A globular domain of N residues has Rg ≈ 2.2·N^0.38 Å; an extended or disordered chain has a much larger Rg. The Cα contact count is the number of residue pairs whose Cα atoms are within 8 Å and are more than four positions apart in sequence — a standard proxy for tertiary packing density. The bounding box is the smallest axis-aligned box enclosing all Cα atoms.

Accessible surface area quantifies burial. A residue with SASA near zero is packed into the hydrophobic core; one with SASA >100 Å² sits on the surface. Computed here via the Shrake–Rupley numerical algorithm with a 1.4 Å probe.

The contact map is a binary N×N matrix image: pixel (i, j) is dark where Cα_i and Cα_j are within 8 Å and |i−j|>4. Because the |i−j|>4 filter removes local helical contacts, off-diagonal stripes parallel to the main diagonal indicate parallel β-sheets; stripes perpendicular to it indicate antiparallel β-sheets. The Ramachandran plot scatters every residue's (φ, ψ) pair against the sterically allowed regions. The PAE heatmap renders the predicted-aligned-error matrix.

— Structural neighborhood —

A 3Di character summarizes, for each residue, the relative orientation of the Cα frame of its nearest spatial neighbor. Because it encodes fold topology rather than chemistry, 3Di alignments detect remote structural similarity that sequence alignment misses.

Structural nearest neighbors (via Foldseek easy-search vs the PDB). Reported per hit: target PDB id, E-value, and alignment TM-score. A TM-score above ~0.5 is the conventional threshold for 'same fold'.

— Confidence and disorder —

For AlphaFold models, the B-factor field carries pLDDT — the model's own estimate of local accuracy on a 0–100 scale. Regions with pLDDT<50 should be treated as essentially unmodeled; they often correspond to intrinsically disordered segments.

B-factor (Debye–Waller factor) reflects atomic displacement in the crystal lattice. It is an experimental observable (units Å²), not a prediction; low values mean the atom is pinned down, high values mean it moves or is heterogeneous across the crystal.

Predicted Aligned Error (PAE) is an AlphaFold confidence matrix: entry (i, j) is the expected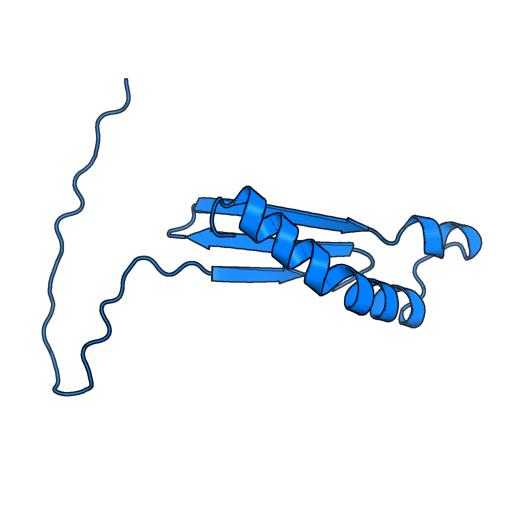 error in the position of residue j, in ångströms, when the prediction is superimposed on the true structure at residue i. Low PAE within a block of residues means that block is internally rigid and well-predicted; high PAE between two blocks means their relative placement is uncertain even if each block individually is confident.